Protein AF-A0A7K3WFA9-F1 (afdb_monomer)

pLDDT: mean 81.67, std 19.57, range [45.31, 98.56]

Sequence (76 aa):
MSQEQLADRAGIERKSVSRVETGAYSPSVDRLWRIGDALGLPLHVLLAPAGYTLHDAVRPQSVQPAASGDHARSPA

Organism: NCBI:txid2497753

Mean predicted aligned error: 11.78 Å

Foldseek 3Di:
DDLCQLCVQLVHDSVVSVCLVVVVDDDDLSSLCSSCVSVVHDSVVVVDPPPDDCVVVPPPPPPPPDPDDPPPDDDD

InterPro domains:
  IPR001387 Cro/C1-type, helix-turn-helix domain [PF01381] (1-44)
  IPR001387 Cro/C1-type, helix-turn-helix domain [PS50943] (1-46)
  IPR001387 Cro/C1-type, helix-turn-helix domain [SM00530] (1-46)
  IPR001387 Cro/C1-type, helix-turn-helix domain [cd00093] (1-46)
  IPR010982 Lambda repressor-like, DNA-binding domain superfamily [G3DSA:1.10.260.40] (1-56)
  IPR010982 Lambda repressor-like, DNA-binding domain superfamily [SSF47413] (1-50)

Radius of gyration: 21.25 Å; Cα contacts (8 Å, |Δi|>4): 43; chains: 1; bounding box: 47×23×65 Å

Nearest PDB structures (foldseek):
  3vk0-assembly1_A  TM=8.808E-01  e=1.885E-02  Neisseria meningitidis MC58
  3kxa-assembly2_D  TM=9.110E-01  e=6.418E-02  Neisseria gonorrhoeae FA 1090
  6f8s-assembly1_C  TM=7.982E-01  e=1.219E-01  Pseudomonas putida
  6jpi-assembly1_C  TM=7.808E-01  e=2.925E-01  Pseudomonas aeruginosa PAO1
  6cf1-assembly1_A  TM=7.878E-01  e=3.694E-01  Proteus vulgaris

Structure (mmCIF, N/CA/C/O backbone):
data_AF-A0A7K3WFA9-F1
#
_entry.id   AF-A0A7K3WFA9-F1
#
loop_
_atom_site.group_PDB
_atom_site.id
_atom_site.type_symbol
_atom_site.label_atom_id
_atom_site.label_alt_id
_atom_site.label_comp_id
_atom_site.label_asym_id
_atom_site.label_entity_id
_atom_site.label_seq_id
_atom_site.pdbx_PDB_ins_code
_atom_site.Cartn_x
_atom_site.Cartn_y
_atom_site.Cartn_z
_atom_site.occupancy
_atom_site.B_iso_or_equiv
_atom_site.auth_seq_id
_atom_site.auth_comp_id
_atom_site.auth_asym_id
_atom_site.auth_atom_id
_atom_site.pdbx_PDB_model_num
ATOM 1 N N . MET A 1 1 ? -12.242 3.237 -0.126 1.00 90.69 1 MET A N 1
ATOM 2 C CA . MET A 1 1 ? -11.608 2.095 0.565 1.00 90.69 1 MET A CA 1
ATOM 3 C C . MET A 1 1 ? -10.578 2.648 1.534 1.00 90.69 1 MET A C 1
ATOM 5 O O . MET A 1 1 ? -9.854 3.549 1.136 1.00 90.69 1 MET A O 1
ATOM 9 N N . SER A 1 2 ? -10.547 2.182 2.784 1.00 97.94 2 SER A N 1
ATOM 10 C CA . SER A 1 2 ? -9.495 2.534 3.751 1.00 97.94 2 SER A CA 1
ATOM 11 C C . SER A 1 2 ? -8.219 1.710 3.521 1.00 97.94 2 SER A C 1
ATOM 13 O O . SER A 1 2 ? -8.264 0.672 2.861 1.00 97.94 2 SER A O 1
A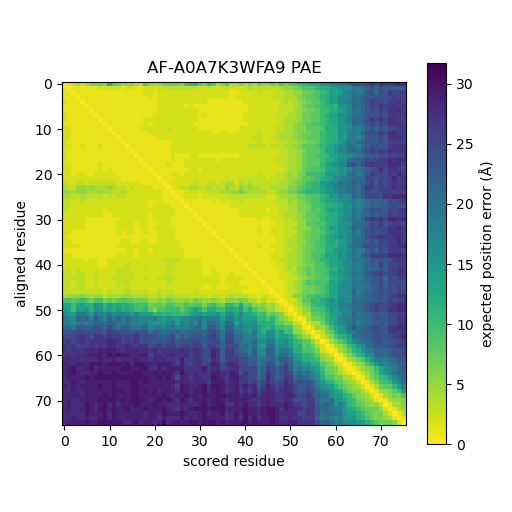TOM 15 N N . GLN A 1 3 ? -7.087 2.137 4.098 1.00 97.94 3 GLN A N 1
ATOM 16 C CA . GLN A 1 3 ? -5.839 1.357 4.063 1.00 97.94 3 GLN A CA 1
ATOM 17 C C . GLN A 1 3 ? -6.001 -0.030 4.695 1.00 97.94 3 GLN A C 1
ATOM 19 O O . GLN A 1 3 ? -5.421 -0.984 4.194 1.00 97.94 3 GLN A O 1
ATOM 24 N N . GLU A 1 4 ? -6.787 -0.141 5.772 1.00 98.50 4 GLU A N 1
ATOM 25 C CA . GLU A 1 4 ? -7.103 -1.420 6.430 1.00 98.50 4 GLU A CA 1
ATOM 26 C C . GLU A 1 4 ? -7.831 -2.351 5.451 1.00 98.50 4 GLU A C 1
ATOM 28 O O . GLU A 1 4 ? -7.374 -3.449 5.171 1.00 98.50 4 GLU A O 1
ATOM 33 N N . GLN A 1 5 ? -8.889 -1.850 4.807 1.00 98.56 5 GLN A N 1
ATOM 34 C CA . GLN A 1 5 ? -9.672 -2.616 3.835 1.00 98.56 5 GLN A CA 1
ATOM 35 C C . GLN A 1 5 ? -8.849 -3.043 2.610 1.00 98.56 5 GLN A C 1
ATOM 37 O O . GLN A 1 5 ? -9.061 -4.130 2.074 1.00 98.56 5 GLN A O 1
ATOM 42 N N . LEU A 1 6 ? -7.930 -2.191 2.144 1.00 98.56 6 LEU A N 1
ATOM 43 C CA . LEU A 1 6 ? -7.016 -2.538 1.055 1.00 98.56 6 LEU A CA 1
ATOM 44 C C . LEU A 1 6 ? -6.019 -3.609 1.497 1.00 98.56 6 LEU A C 1
ATOM 46 O O . LEU A 1 6 ? -5.788 -4.567 0.766 1.00 98.56 6 LEU A O 1
ATOM 50 N N . ALA A 1 7 ? -5.441 -3.451 2.685 1.00 98.31 7 ALA A N 1
ATOM 51 C CA . ALA A 1 7 ? -4.495 -4.394 3.260 1.00 98.31 7 ALA A CA 1
ATOM 52 C C . ALA A 1 7 ? -5.118 -5.788 3.407 1.00 98.31 7 ALA A C 1
ATOM 54 O O . A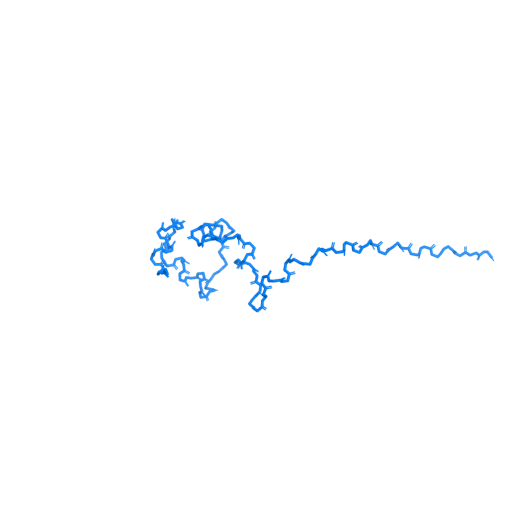LA A 1 7 ? -4.532 -6.763 2.935 1.00 98.31 7 ALA A O 1
ATOM 55 N N . ASP A 1 8 ? -6.341 -5.853 3.938 1.00 98.50 8 ASP A N 1
ATOM 56 C CA . ASP A 1 8 ? -7.114 -7.087 4.084 1.00 98.50 8 ASP A CA 1
ATOM 57 C C . ASP A 1 8 ? -7.361 -7.758 2.729 1.00 98.50 8 ASP A C 1
ATOM 59 O O . ASP A 1 8 ? -7.086 -8.946 2.562 1.00 98.50 8 ASP A O 1
ATOM 63 N N . ARG A 1 9 ? -7.815 -6.995 1.724 1.00 98.38 9 ARG A N 1
ATOM 64 C CA . ARG A 1 9 ? -8.058 -7.527 0.372 1.00 98.38 9 ARG A CA 1
ATOM 65 C C . ARG A 1 9 ? -6.784 -7.985 -0.330 1.00 98.38 9 ARG A C 1
ATOM 67 O O . ARG A 1 9 ? -6.800 -9.002 -1.010 1.00 98.38 9 ARG A O 1
ATOM 74 N N . ALA A 1 10 ? -5.686 -7.253 -0.171 1.00 97.94 10 ALA A N 1
ATOM 75 C CA . ALA A 1 10 ? -4.399 -7.603 -0.763 1.00 97.94 10 ALA A CA 1
ATOM 76 C C . ALA A 1 10 ? -3.662 -8.696 0.038 1.00 97.94 10 ALA A C 1
ATOM 78 O O . ALA A 1 10 ? -2.663 -9.244 -0.436 1.00 97.94 10 ALA A O 1
ATOM 79 N N . GLY A 1 11 ? -4.116 -9.027 1.252 1.00 98.12 11 GLY A N 1
ATOM 80 C CA . GLY A 1 11 ? -3.462 -9.953 2.178 1.00 98.12 11 GLY A CA 1
ATOM 81 C C . GLY A 1 11 ? -2.070 -9.488 2.626 1.00 98.12 11 GLY A C 1
ATOM 82 O O . GLY A 1 11 ? -1.143 -10.297 2.712 1.00 98.12 11 GLY A O 1
ATOM 83 N N . ILE A 1 12 ? -1.899 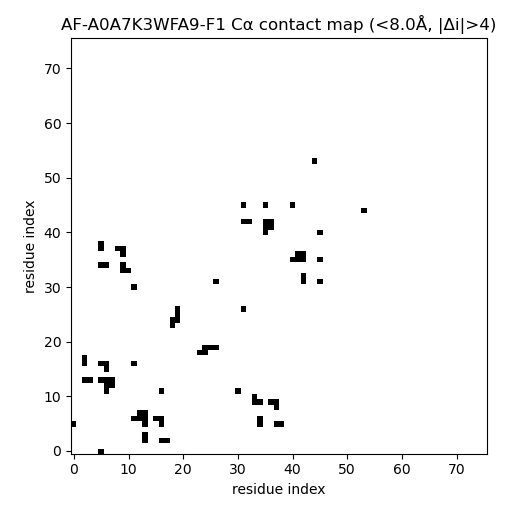-8.185 2.847 1.00 97.44 12 ILE A N 1
ATOM 84 C CA . ILE A 1 12 ? -0.656 -7.574 3.344 1.00 97.44 12 ILE A CA 1
ATOM 85 C C . ILE A 1 12 ? -0.940 -6.757 4.605 1.00 97.44 12 ILE A C 1
ATOM 87 O O . ILE A 1 12 ? -2.084 -6.469 4.918 1.00 97.44 12 ILE A O 1
ATOM 91 N N . GLU A 1 13 ? 0.093 -6.341 5.335 1.00 98.00 13 GLU A N 1
ATOM 92 C CA . GLU A 1 13 ? -0.108 -5.492 6.514 1.00 98.00 13 GLU A CA 1
ATOM 93 C C . GLU A 1 13 ? -0.516 -4.058 6.135 1.00 98.00 13 GLU A C 1
ATOM 95 O O . GLU A 1 13 ? 0.062 -3.461 5.221 1.00 98.00 13 GLU A O 1
ATOM 100 N N . ARG A 1 14 ? -1.393 -3.426 6.927 1.00 97.81 14 ARG A N 1
ATOM 101 C CA . ARG A 1 14 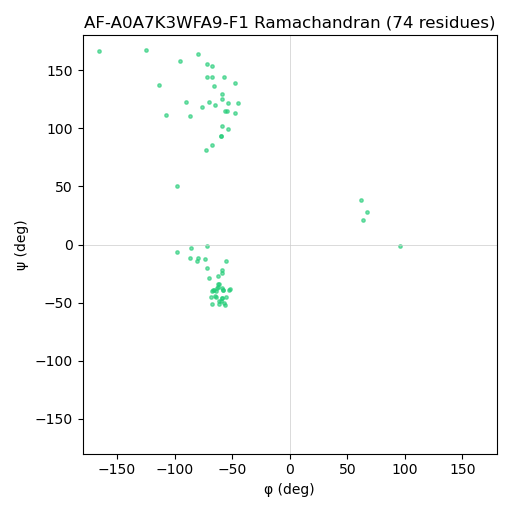? -1.752 -2.001 6.774 1.00 97.81 14 ARG A CA 1
ATOM 102 C C . ARG A 1 14 ? -0.534 -1.074 6.748 1.00 97.81 14 ARG A C 1
ATOM 104 O O . ARG A 1 14 ? -0.470 -0.128 5.964 1.00 97.81 14 ARG A O 1
ATOM 111 N N . LYS A 1 15 ? 0.477 -1.357 7.579 1.00 97.75 15 LYS A N 1
ATOM 112 C CA . LYS A 1 15 ? 1.743 -0.604 7.588 1.00 97.75 15 LYS A CA 1
ATOM 113 C C . LYS A 1 15 ? 2.478 -0.718 6.250 1.00 97.75 15 LYS A C 1
ATOM 115 O O . LYS A 1 15 ? 3.103 0.250 5.826 1.00 97.75 15 LYS A O 1
ATOM 120 N N . SER A 1 16 ? 2.384 -1.865 5.574 1.00 96.62 16 SER A N 1
ATOM 121 C CA . SER A 1 16 ? 2.946 -2.033 4.233 1.00 96.62 16 SE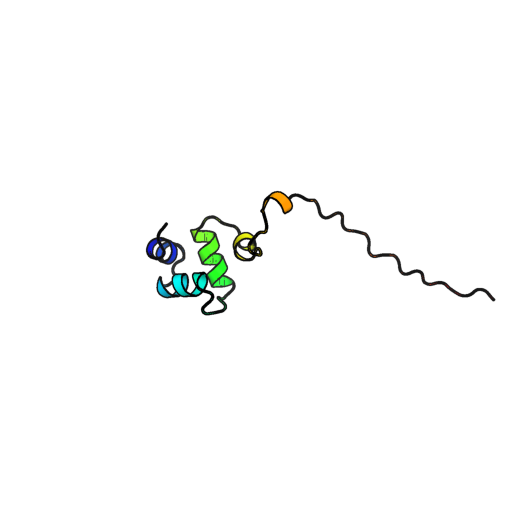R A CA 1
ATOM 122 C C . SER A 1 16 ? 2.246 -1.122 3.231 1.00 96.62 16 SER A C 1
ATOM 124 O O . SER A 1 16 ? 2.951 -0.431 2.505 1.00 96.62 16 SER A O 1
ATOM 126 N N . VAL A 1 17 ? 0.907 -1.046 3.245 1.00 97.31 17 VAL A N 1
ATOM 127 C CA . VAL A 1 17 ? 0.128 -0.117 2.398 1.00 97.31 17 VAL A CA 1
ATOM 128 C C . VAL A 1 17 ? 0.565 1.330 2.630 1.00 97.31 17 VAL A C 1
ATOM 130 O O . VAL A 1 17 ? 0.981 2.005 1.694 1.00 97.31 17 VAL A O 1
ATOM 133 N N . SER A 1 18 ? 0.599 1.777 3.888 1.00 97.75 18 SER A N 1
ATOM 134 C CA . SER A 1 18 ? 1.033 3.138 4.235 1.00 97.75 18 SER A CA 1
ATOM 135 C C . SER A 1 18 ? 2.456 3.454 3.752 1.00 97.75 18 SER A C 1
ATOM 137 O O . SER A 1 18 ? 2.721 4.554 3.265 1.00 97.75 18 SER A O 1
ATOM 139 N N . ARG A 1 19 ? 3.385 2.493 3.839 1.00 97.19 19 ARG A N 1
ATOM 140 C CA . ARG A 1 19 ? 4.751 2.674 3.328 1.00 97.19 19 ARG A CA 1
ATOM 141 C C . ARG A 1 19 ? 4.823 2.709 1.799 1.00 97.19 19 ARG A C 1
ATOM 143 O O . ARG A 1 19 ? 5.736 3.345 1.286 1.00 97.19 19 ARG A O 1
ATOM 150 N N . VAL A 1 20 ? 3.909 2.036 1.088 1.00 95.81 20 VAL A N 1
ATOM 151 C CA . VAL A 1 20 ? 3.808 2.137 -0.380 1.00 95.81 20 VAL A CA 1
ATOM 152 C C . VAL A 1 20 ? 3.349 3.542 -0.760 1.00 95.81 20 VAL A C 1
ATOM 154 O O . VAL A 1 20 ? 4.020 4.207 -1.538 1.00 95.81 20 VAL A O 1
ATOM 157 N N . GLU A 1 21 ? 2.257 4.020 -0.161 1.00 94.44 21 GLU A N 1
ATOM 158 C CA . GLU A 1 21 ? 1.661 5.329 -0.475 1.00 94.44 21 GLU A CA 1
ATOM 159 C C . GLU A 1 21 ? 2.603 6.505 -0.194 1.00 94.44 21 GLU A C 1
ATOM 161 O O . GLU A 1 21 ? 2.601 7.502 -0.908 1.00 94.44 21 GLU A O 1
ATOM 166 N N . THR A 1 22 ? 3.431 6.380 0.842 1.00 95.50 22 THR A N 1
ATOM 167 C CA . THR A 1 22 ? 4.419 7.403 1.215 1.00 95.50 22 THR A CA 1
ATOM 168 C C . THR A 1 22 ? 5.747 7.273 0.470 1.00 95.50 22 THR A C 1
ATOM 170 O O . THR A 1 22 ? 6.644 8.083 0.693 1.00 95.50 22 THR A O 1
ATOM 173 N N . GLY A 1 23 ? 5.922 6.250 -0.375 1.00 93.38 23 GLY A N 1
ATOM 174 C CA . GLY A 1 23 ? 7.195 5.983 -1.050 1.00 93.38 23 GLY A CA 1
ATOM 175 C C . GLY A 1 23 ? 8.339 5.634 -0.090 1.00 93.38 23 GLY A C 1
ATOM 176 O O . GLY A 1 23 ? 9.509 5.753 -0.441 1.00 93.38 23 GLY A O 1
ATOM 177 N N . ALA A 1 24 ? 8.029 5.187 1.131 1.00 95.31 24 ALA A N 1
ATOM 178 C CA . ALA A 1 24 ? 9.011 4.918 2.184 1.00 95.31 24 ALA A CA 1
ATOM 179 C C . ALA A 1 24 ? 9.872 3.661 1.933 1.00 95.31 24 ALA A C 1
ATOM 181 O O . ALA A 1 24 ? 10.682 3.280 2.787 1.00 95.31 24 ALA A O 1
ATOM 182 N N . TYR A 1 25 ? 9.630 2.948 0.831 1.00 94.06 25 TYR A N 1
ATOM 183 C CA . TYR A 1 25 ? 10.441 1.845 0.317 1.00 94.06 25 TYR A CA 1
ATOM 184 C C . TYR A 1 25 ? 10.047 1.514 -1.128 1.00 94.06 25 TYR A C 1
ATOM 186 O O . TYR A 1 25 ? 8.979 1.913 -1.586 1.00 94.06 25 TYR A O 1
ATOM 194 N N . SER A 1 26 ? 10.888 0.725 -1.802 1.00 94.06 26 SER A N 1
ATOM 195 C CA . SER A 1 26 ? 10.558 0.097 -3.083 1.00 94.06 26 SER A CA 1
ATOM 196 C C . SER A 1 26 ? 9.850 -1.247 -2.840 1.00 94.06 26 SER A C 1
ATOM 198 O O . SER A 1 26 ? 10.484 -2.173 -2.319 1.00 94.06 26 SER A O 1
ATOM 200 N N . PRO A 1 27 ? 8.543 -1.379 -3.132 1.00 95.50 27 PRO A N 1
ATOM 201 C CA . PRO A 1 27 ? 7.805 -2.621 -2.928 1.00 95.50 27 PRO A CA 1
ATOM 202 C C . PRO A 1 27 ? 8.209 -3.683 -3.949 1.00 95.50 27 PRO A C 1
ATOM 204 O O . PRO A 1 27 ? 8.638 -3.366 -5.056 1.00 95.50 27 PRO A O 1
ATOM 207 N N . SER A 1 28 ? 8.031 -4.961 -3.607 1.00 96.50 28 SER A N 1
ATOM 208 C CA . SER A 1 28 ? 8.189 -6.025 -4.600 1.00 96.50 28 SER A CA 1
ATOM 209 C C . SER A 1 28 ? 7.087 -5.945 -5.660 1.00 96.50 28 SER A C 1
ATOM 211 O O . SER A 1 28 ? 5.967 -5.508 -5.384 1.00 96.50 28 SER A O 1
ATOM 213 N N . VAL A 1 29 ? 7.384 -6.441 -6.862 1.00 96.19 29 VAL A N 1
ATOM 214 C CA . VAL A 1 29 ? 6.400 -6.552 -7.951 1.00 96.19 29 VAL A CA 1
ATOM 215 C C . VAL A 1 29 ? 5.199 -7.407 -7.532 1.00 96.19 29 VAL A C 1
ATOM 217 O O . VAL A 1 29 ? 4.069 -7.029 -7.817 1.00 96.19 29 VAL A O 1
ATOM 220 N N . ASP A 1 30 ? 5.422 -8.497 -6.790 1.00 96.75 30 ASP A N 1
ATOM 221 C CA . ASP A 1 30 ? 4.353 -9.317 -6.190 1.00 96.75 30 ASP A CA 1
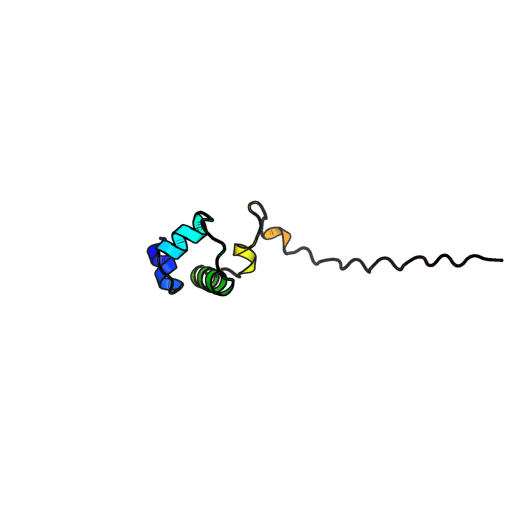ATOM 222 C C . ASP A 1 30 ? 3.414 -8.485 -5.302 1.00 96.75 30 ASP A C 1
ATOM 224 O O . ASP A 1 30 ? 2.191 -8.554 -5.415 1.00 96.75 30 ASP A O 1
ATOM 228 N N . ARG A 1 31 ? 3.979 -7.618 -4.456 1.00 97.12 31 ARG A N 1
ATOM 229 C CA . ARG A 1 31 ? 3.184 -6.774 -3.566 1.00 97.12 31 ARG A CA 1
ATOM 230 C C . ARG A 1 31 ? 2.370 -5.741 -4.342 1.00 97.12 31 ARG A C 1
ATOM 232 O O . ARG A 1 31 ? 1.216 -5.508 -3.995 1.00 97.12 31 ARG A O 1
ATOM 239 N N . LEU A 1 32 ? 2.943 -5.150 -5.391 1.00 97.19 32 LEU A N 1
ATOM 240 C CA . LEU A 1 32 ? 2.210 -4.247 -6.283 1.00 97.19 32 LEU A CA 1
ATOM 241 C C . LEU A 1 32 ? 1.090 -4.981 -7.032 1.00 97.19 32 LEU A C 1
ATOM 243 O O . LEU A 1 32 ? -0.008 -4.444 -7.134 1.00 97.19 32 LEU A O 1
ATOM 247 N N . TRP A 1 33 ? 1.329 -6.215 -7.485 1.00 97.44 33 TRP A N 1
ATOM 248 C CA . TRP A 1 33 ? 0.304 -7.065 -8.100 1.00 97.44 33 TRP A CA 1
ATOM 249 C C . TRP A 1 33 ? -0.893 -7.278 -7.178 1.00 97.44 33 TRP A C 1
ATOM 251 O O . TRP A 1 33 ? -2.024 -7.034 -7.582 1.00 97.44 33 TRP A O 1
ATOM 261 N N . ARG A 1 34 ? -0.647 -7.670 -5.925 1.00 98.06 34 ARG A N 1
ATOM 262 C CA . ARG A 1 34 ? -1.705 -7.913 -4.931 1.00 98.06 34 ARG A CA 1
ATOM 263 C C . ARG A 1 34 ? -2.498 -6.650 -4.597 1.00 98.06 34 ARG A C 1
ATOM 265 O O . ARG A 1 34 ? -3.709 -6.712 -4.421 1.00 98.06 34 ARG A O 1
ATOM 272 N N . ILE A 1 35 ? -1.824 -5.501 -4.532 1.00 98.00 35 ILE A N 1
ATOM 273 C CA . ILE A 1 35 ? -2.478 -4.198 -4.353 1.00 98.00 35 ILE A CA 1
ATOM 274 C C . ILE A 1 35 ? -3.352 -3.860 -5.570 1.00 98.00 35 ILE A C 1
ATOM 276 O O . ILE A 1 35 ? -4.487 -3.426 -5.395 1.00 98.00 35 ILE A O 1
ATOM 280 N N . GLY A 1 36 ? -2.847 -4.077 -6.788 1.00 97.19 36 GLY A N 1
ATOM 281 C CA . GLY A 1 36 ? -3.588 -3.845 -8.031 1.00 97.19 36 GLY A CA 1
ATOM 282 C C . GLY A 1 36 ? -4.835 -4.716 -8.132 1.00 97.19 36 GLY A C 1
ATOM 283 O O . GLY A 1 36 ? -5.925 -4.194 -8.347 1.00 97.19 36 GLY A O 1
ATOM 284 N N . ASP A 1 37 ? -4.695 -6.015 -7.872 1.00 97.88 37 ASP A N 1
ATOM 285 C CA . ASP A 1 37 ? -5.802 -6.975 -7.862 1.00 97.88 37 ASP A CA 1
ATOM 286 C C . ASP A 1 37 ? -6.887 -6.584 -6.842 1.00 97.88 37 ASP A C 1
ATOM 288 O O . ASP A 1 37 ? -8.064 -6.470 -7.184 1.00 97.88 37 ASP A O 1
ATOM 292 N N . ALA A 1 38 ? -6.488 -6.218 -5.618 1.00 98.06 38 ALA A N 1
ATOM 293 C CA . ALA A 1 38 ? -7.402 -5.737 -4.578 1.00 98.06 38 ALA A CA 1
ATOM 294 C C . ALA A 1 38 ? -8.137 -4.426 -4.938 1.00 98.06 38 ALA A C 1
ATOM 296 O O . ALA A 1 38 ? -9.234 -4.163 -4.428 1.00 98.06 38 ALA A O 1
ATOM 297 N N . LEU A 1 39 ? -7.533 -3.599 -5.797 1.00 96.75 39 LEU A N 1
ATOM 298 C CA . LEU A 1 39 ? -8.107 -2.368 -6.348 1.00 96.75 39 LEU A CA 1
ATOM 299 C C . LEU A 1 39 ? -8.942 -2.608 -7.617 1.00 96.75 39 LEU A C 1
ATOM 301 O O . LEU A 1 39 ? -9.639 -1.692 -8.050 1.00 96.75 39 LEU A O 1
ATOM 305 N N . GLY A 1 40 ? -8.875 -3.799 -8.219 1.00 96.31 40 GLY A N 1
ATOM 306 C CA . GLY A 1 40 ? -9.442 -4.069 -9.542 1.00 96.31 40 GLY A CA 1
ATOM 307 C C . GLY A 1 40 ? -8.718 -3.320 -10.667 1.00 96.31 40 GLY A C 1
ATOM 308 O O . GLY A 1 40 ? -9.334 -2.981 -11.677 1.00 96.31 40 GLY A O 1
ATOM 309 N N . LEU A 1 41 ? -7.429 -3.019 -10.486 1.00 95.44 41 LEU A N 1
ATOM 310 C CA . LEU A 1 41 ? -6.605 -2.278 -11.437 1.00 95.44 41 LEU A CA 1
ATOM 311 C C . LEU A 1 41 ? -5.503 -3.169 -12.019 1.00 95.44 41 LEU A C 1
ATOM 313 O O . LEU A 1 41 ? -4.825 -3.883 -11.276 1.00 95.44 41 LEU A O 1
ATOM 317 N N . PRO A 1 42 ? -5.245 -3.094 -13.335 1.00 93.44 42 PRO A N 1
ATOM 318 C CA . PRO A 1 42 ? -4.098 -3.773 -13.913 1.00 93.44 42 PRO A CA 1
ATOM 319 C C . PRO A 1 42 ? -2.793 -3.127 -13.426 1.00 93.44 42 PRO A C 1
ATOM 321 O O . PRO A 1 42 ? -2.704 -1.907 -13.289 1.00 93.44 42 PRO A O 1
ATOM 324 N N . LEU A 1 43 ? -1.751 -3.941 -13.213 1.00 93.31 43 LEU A N 1
ATOM 325 C CA . LEU A 1 43 ? -0.489 -3.498 -12.600 1.00 93.31 43 LEU A CA 1
ATOM 326 C C . LEU A 1 43 ? 0.129 -2.258 -13.269 1.00 93.31 43 LEU A C 1
ATOM 328 O O . LEU A 1 43 ? 0.665 -1.397 -12.577 1.00 93.31 43 LEU A O 1
ATOM 332 N N . HIS A 1 44 ? 0.051 -2.141 -14.598 1.00 91.06 44 HIS A N 1
ATOM 333 C CA . HIS A 1 44 ? 0.641 -1.009 -15.323 1.00 91.06 44 HIS A CA 1
ATOM 334 C C . HIS A 1 44 ? 0.077 0.352 -14.880 1.00 91.06 44 HIS A C 1
ATOM 336 O O . HIS A 1 44 ? 0.773 1.354 -14.993 1.00 91.06 44 HIS A O 1
ATOM 342 N N . VAL A 1 45 ? -1.145 0.391 -14.333 1.00 91.50 45 VAL A N 1
ATOM 343 C CA . VAL A 1 45 ? -1.752 1.612 -13.780 1.00 91.50 45 VAL A CA 1
ATOM 344 C C . VAL A 1 45 ? -1.003 2.081 -12.537 1.00 91.50 45 VAL A C 1
ATOM 346 O O . VAL A 1 45 ? -0.782 3.274 -12.377 1.00 91.50 45 VAL A O 1
ATOM 349 N N . LEU A 1 46 ? -0.558 1.155 -11.682 1.00 92.00 46 LEU A N 1
ATOM 350 C CA . LEU A 1 46 ? 0.202 1.482 -10.468 1.00 92.00 46 LEU A CA 1
ATOM 351 C C . LEU A 1 46 ? 1.631 1.953 -10.764 1.00 92.00 46 LEU A C 1
ATOM 353 O O . LEU A 1 46 ? 2.265 2.566 -9.912 1.00 92.00 46 LEU A O 1
ATOM 357 N N . LEU A 1 47 ? 2.143 1.634 -11.952 1.00 90.25 47 LEU A N 1
ATOM 358 C CA . LEU A 1 47 ? 3.486 1.999 -12.405 1.00 90.25 47 LEU A CA 1
ATOM 359 C C . LEU A 1 47 ? 3.491 3.242 -13.303 1.00 90.25 47 LEU A C 1
ATOM 361 O O . LEU A 1 47 ? 4.562 3.714 -13.686 1.00 90.25 47 LEU A O 1
ATOM 365 N N . ALA A 1 48 ? 2.316 3.759 -13.667 1.00 87.38 48 ALA A N 1
ATOM 366 C CA . ALA A 1 48 ? 2.207 4.929 -14.516 1.00 87.38 48 ALA A CA 1
ATOM 367 C C . ALA A 1 48 ? 2.777 6.168 -13.795 1.00 87.38 48 ALA A C 1
ATOM 369 O O . ALA A 1 48 ? 2.488 6.380 -12.613 1.00 87.38 48 ALA A O 1
ATOM 370 N N . PRO A 1 49 ? 3.565 7.016 -14.480 1.00 82.12 49 PRO A N 1
ATOM 371 C CA . PRO A 1 49 ? 4.004 8.287 -13.919 1.00 82.12 49 PRO A CA 1
ATOM 372 C C . PRO A 1 49 ? 2.811 9.155 -13.503 1.00 82.12 49 PRO A C 1
ATOM 374 O O . PRO A 1 49 ? 1.787 9.193 -14.191 1.00 82.12 49 PRO A O 1
ATOM 377 N N . ALA A 1 50 ? 2.955 9.900 -12.405 1.00 72.25 50 ALA A N 1
ATOM 378 C CA . ALA A 1 50 ? 1.939 10.859 -11.988 1.00 72.25 50 ALA A CA 1
ATOM 379 C C . ALA A 1 50 ? 1.702 11.894 -13.103 1.00 72.25 50 ALA A C 1
ATOM 381 O O . ALA A 1 50 ? 2.642 12.527 -13.581 1.00 72.25 50 ALA A O 1
ATOM 382 N N . GLY A 1 51 ? 0.444 12.044 -13.527 1.00 71.38 51 GLY A N 1
ATOM 383 C CA . GLY A 1 51 ? 0.058 12.905 -14.651 1.00 71.38 51 GLY A CA 1
ATOM 384 C C . GLY A 1 51 ? -0.088 12.188 -15.999 1.0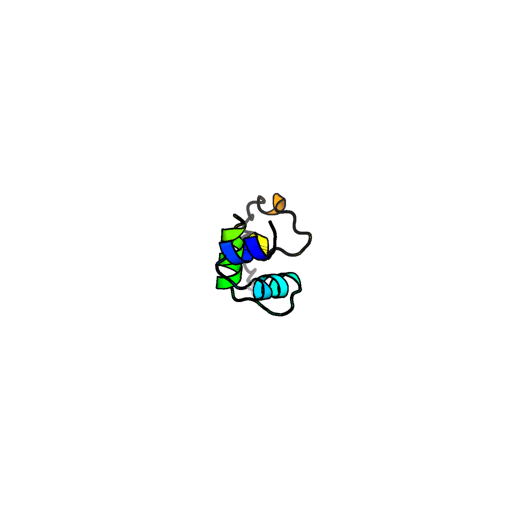0 71.38 51 GLY A C 1
ATOM 385 O O . GLY A 1 51 ? -0.478 12.829 -16.971 1.00 71.38 51 GLY A O 1
ATOM 386 N N . TYR A 1 52 ? 0.165 10.877 -16.076 1.00 69.12 52 TYR A N 1
ATOM 387 C CA . TYR A 1 52 ? -0.194 10.086 -17.254 1.00 69.12 52 TYR A CA 1
ATOM 388 C C . TYR A 1 52 ? -1.702 9.811 -17.259 1.00 69.12 52 TYR A C 1
ATOM 390 O O . TYR A 1 52 ? -2.230 9.173 -16.346 1.00 69.12 52 TYR A O 1
ATOM 398 N N . THR A 1 53 ? -2.413 10.288 -18.281 1.00 62.28 53 THR A N 1
ATOM 399 C CA . THR A 1 53 ? -3.844 10.000 -18.416 1.00 62.28 53 THR A CA 1
ATOM 400 C C . THR A 1 53 ? -4.001 8.721 -19.233 1.00 62.28 53 THR A C 1
ATOM 402 O O . THR A 1 53 ? -3.536 8.650 -20.365 1.00 62.28 53 THR A O 1
ATOM 405 N N . LEU A 1 54 ? -4.674 7.700 -18.686 1.00 61.72 54 LEU A N 1
ATOM 406 C CA . LEU A 1 54 ? -4.854 6.387 -19.338 1.00 61.72 54 LEU A CA 1
ATOM 407 C C . LEU A 1 54 ? -5.492 6.442 -20.740 1.00 61.72 54 LEU A C 1
ATOM 409 O O . LEU A 1 54 ? -5.414 5.462 -21.480 1.00 61.72 54 LEU A O 1
ATOM 413 N N . HIS A 1 55 ? -6.083 7.576 -21.127 1.00 56.91 55 HIS A N 1
ATOM 414 C CA . HIS A 1 55 ? -6.564 7.831 -22.486 1.00 56.91 55 HIS A CA 1
ATOM 415 C C . HIS A 1 55 ? -5.453 7.741 -23.555 1.00 56.91 55 HIS A C 1
ATOM 417 O O . HIS A 1 55 ? -5.760 7.452 -24.708 1.00 56.91 55 HIS A O 1
ATOM 423 N N . ASP A 1 56 ? -4.178 7.897 -23.182 1.00 54.41 56 ASP A N 1
ATOM 424 C CA . ASP A 1 56 ? -3.041 7.834 -24.113 1.00 54.41 56 ASP A CA 1
ATOM 425 C C . ASP A 1 56 ? -2.595 6.402 -24.463 1.00 54.41 56 ASP A C 1
ATOM 427 O O . ASP A 1 56 ? -1.874 6.193 -25.442 1.00 54.41 56 ASP A O 1
ATOM 431 N N . ALA A 1 57 ? -3.043 5.390 -23.710 1.00 53.34 57 ALA A N 1
ATOM 432 C CA . ALA A 1 57 ? -2.680 3.992 -23.960 1.00 53.34 57 ALA A CA 1
ATOM 433 C C . ALA A 1 57 ? -3.383 3.392 -25.198 1.00 53.34 57 ALA A C 1
ATOM 435 O O . ALA A 1 57 ? -2.967 2.347 -25.695 1.00 53.34 57 ALA A O 1
ATOM 436 N N . VAL A 1 58 ? -4.406 4.069 -25.741 1.00 51.62 58 VAL A N 1
ATOM 437 C CA . VAL A 1 58 ? -5.032 3.745 -27.037 1.00 51.62 58 VAL A CA 1
ATOM 438 C C . VAL A 1 58 ? -4.460 4.651 -28.132 1.00 51.62 58 VAL A C 1
ATOM 440 O O . VAL A 1 58 ? -5.179 5.269 -28.911 1.00 51.62 58 VAL A O 1
ATOM 443 N N . ARG A 1 59 ? -3.134 4.738 -28.231 1.00 47.72 59 ARG A N 1
ATOM 444 C CA . ARG A 1 59 ? -2.497 5.028 -29.517 1.00 47.72 59 ARG A CA 1
ATOM 445 C C . ARG A 1 59 ? -1.846 3.726 -29.962 1.00 47.72 59 ARG A C 1
ATOM 447 O O . ARG A 1 59 ? -0.906 3.295 -29.292 1.00 47.72 59 ARG A O 1
ATOM 454 N N . PRO A 1 60 ? -2.328 3.053 -31.029 1.00 45.53 60 PRO A N 1
ATOM 455 C CA . PRO A 1 60 ? -1.594 1.921 -31.569 1.00 45.53 60 PRO A CA 1
ATOM 456 C C . PRO A 1 60 ? -0.182 2.423 -31.841 1.00 45.53 60 PRO A C 1
ATOM 458 O O . PRO A 1 60 ? -0.003 3.431 -32.531 1.00 45.53 60 PRO A O 1
ATOM 461 N N . GLN A 1 61 ? 0.804 1.782 -31.215 1.00 52.31 61 GLN A N 1
ATOM 462 C CA . GLN A 1 61 ? 2.196 2.058 -31.508 1.00 52.31 61 GLN A CA 1
ATOM 463 C C . GLN A 1 61 ? 2.356 1.773 -32.996 1.00 52.31 61 GLN A C 1
ATOM 465 O O . GLN A 1 61 ? 2.386 0.620 -33.422 1.00 52.31 61 GLN A O 1
ATOM 470 N N . SER A 1 62 ? 2.393 2.830 -33.804 1.00 48.06 62 SER A N 1
ATOM 471 C CA . SER A 1 62 ? 3.004 2.770 -35.116 1.00 48.06 62 SER A CA 1
ATOM 472 C C . SER A 1 62 ? 4.445 2.381 -34.834 1.00 48.06 62 SER A C 1
ATOM 474 O O . SER A 1 62 ? 5.256 3.235 -34.472 1.00 48.06 62 SER A O 1
ATOM 476 N N . VAL A 1 63 ? 4.713 1.077 -34.879 1.00 57.47 63 VAL A N 1
ATOM 477 C CA . VAL A 1 63 ? 6.053 0.514 -34.889 1.00 57.47 63 VAL A CA 1
ATOM 478 C C . VAL A 1 63 ? 6.749 1.216 -36.046 1.00 57.47 63 VAL A C 1
ATOM 480 O O . VAL A 1 63 ? 6.474 0.924 -37.208 1.00 57.47 63 VAL A O 1
ATOM 483 N N . GLN A 1 64 ? 7.551 2.236 -35.743 1.00 49.97 64 GLN A N 1
ATOM 484 C CA . GLN A 1 64 ? 8.404 2.847 -36.749 1.00 49.97 64 GLN A CA 1
ATOM 485 C C . GLN A 1 64 ? 9.390 1.750 -37.142 1.00 49.97 64 GLN A C 1
ATOM 487 O O . GLN A 1 64 ? 10.067 1.220 -36.253 1.00 49.97 64 GLN A O 1
ATOM 492 N N . PRO A 1 65 ? 9.439 1.333 -38.419 1.00 45.31 65 PRO A N 1
ATOM 493 C CA . PRO A 1 65 ? 10.441 0.374 -38.828 1.00 45.31 65 PRO A CA 1
ATOM 494 C C . PRO A 1 65 ? 11.794 1.008 -38.525 1.00 45.31 65 PRO A C 1
ATOM 496 O O . PRO A 1 65 ? 12.019 2.178 -38.849 1.00 45.31 65 PRO A O 1
ATOM 499 N N . ALA A 1 66 ? 12.647 0.251 -37.831 1.00 56.47 66 ALA A N 1
ATOM 500 C CA . ALA A 1 66 ? 14.015 0.641 -37.541 1.00 56.47 66 ALA A CA 1
ATOM 501 C C . ALA A 1 66 ? 14.621 1.214 -38.823 1.00 56.47 66 ALA A C 1
ATOM 503 O O . ALA A 1 66 ? 14.588 0.550 -39.861 1.00 56.47 66 ALA A O 1
ATOM 504 N N . ALA A 1 67 ? 15.080 2.465 -38.756 1.00 54.41 67 ALA A N 1
ATOM 505 C CA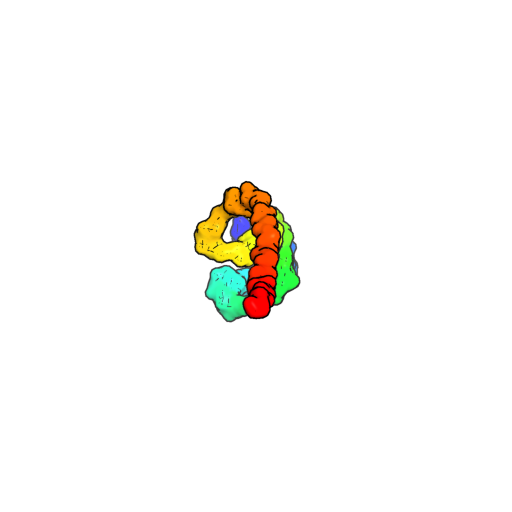 . ALA A 1 67 ? 15.705 3.140 -39.876 1.00 54.41 67 ALA A CA 1
ATOM 506 C C . ALA A 1 67 ? 16.749 2.196 -40.481 1.00 54.41 67 ALA A C 1
ATOM 508 O O . ALA A 1 67 ? 17.723 1.828 -39.821 1.00 54.41 67 ALA A O 1
ATOM 509 N N . SER A 1 68 ? 16.481 1.749 -41.710 1.00 55.34 68 SER A N 1
ATOM 510 C CA . SER A 1 68 ? 17.410 0.954 -42.499 1.00 55.34 68 SER A CA 1
ATOM 511 C C . SER A 1 68 ? 18.715 1.734 -42.560 1.00 55.34 68 SER A C 1
ATOM 513 O O . SER A 1 68 ? 18.744 2.843 -43.089 1.00 55.34 68 SER A O 1
ATOM 515 N N . GLY A 1 69 ? 19.764 1.175 -41.956 1.00 53.97 69 GLY A N 1
ATOM 516 C CA . GLY A 1 69 ? 21.091 1.766 -41.951 1.00 53.97 69 GLY A CA 1
ATOM 517 C C . GLY A 1 69 ? 21.554 2.000 -43.381 1.00 53.97 69 GLY A C 1
ATOM 518 O O . GLY A 1 69 ? 21.758 1.043 -44.131 1.00 53.97 69 GLY A O 1
ATOM 519 N N . ASP A 1 70 ? 21.713 3.271 -43.732 1.00 58.47 70 ASP A N 1
ATOM 520 C CA . ASP A 1 70 ? 22.314 3.716 -44.978 1.00 58.47 70 ASP A CA 1
ATOM 521 C C . ASP A 1 70 ? 23.804 3.341 -44.953 1.00 58.47 70 ASP A C 1
ATOM 523 O O . ASP A 1 70 ? 24.669 4.088 -44.498 1.00 58.47 70 ASP A O 1
ATOM 527 N N . HIS A 1 71 ? 24.103 2.108 -45.367 1.00 54.66 71 HIS A N 1
ATOM 528 C CA . HIS A 1 71 ? 25.447 1.718 -45.764 1.00 54.66 71 HIS A CA 1
ATOM 529 C C . HIS A 1 71 ? 25.719 2.370 -47.117 1.00 54.66 71 HIS A C 1
ATOM 531 O O . HIS A 1 71 ? 25.612 1.725 -48.163 1.00 54.66 71 HIS A O 1
ATOM 537 N N . ALA A 1 72 ? 26.092 3.648 -47.084 1.00 56.25 72 ALA A N 1
ATOM 538 C CA . ALA A 1 72 ? 26.733 4.312 -48.202 1.00 56.25 72 ALA A CA 1
ATOM 539 C C . ALA A 1 72 ? 28.037 3.561 -48.521 1.00 56.25 72 ALA A C 1
ATOM 541 O O . ALA A 1 72 ? 29.086 3.781 -47.916 1.00 56.25 72 ALA A O 1
ATOM 542 N N . ARG A 1 73 ? 27.960 2.610 -49.456 1.00 54.44 73 ARG A N 1
ATOM 543 C CA . ARG A 1 73 ? 29.134 2.079 -50.143 1.00 54.44 73 ARG A CA 1
ATOM 544 C C . ARG A 1 73 ? 29.669 3.179 -51.058 1.00 54.44 73 ARG A C 1
ATOM 546 O O . ARG A 1 73 ? 28.944 3.653 -51.929 1.00 54.44 73 ARG A O 1
ATOM 553 N N . SER A 1 74 ? 30.937 3.538 -50.866 1.00 52.31 74 SER A N 1
ATOM 554 C CA . SER A 1 74 ? 31.739 4.299 -51.828 1.00 52.31 74 SER A CA 1
ATOM 555 C C . SER A 1 74 ? 31.615 3.723 -53.237 1.00 52.31 74 SER A C 1
ATOM 557 O O . SER A 1 74 ? 31.722 2.502 -53.395 1.00 52.31 74 SER A O 1
ATOM 559 N N . PRO A 1 75 ? 31.507 4.566 -54.270 1.00 63.91 75 PRO A N 1
ATOM 560 C CA . PRO A 1 75 ? 31.969 4.204 -55.592 1.00 63.91 75 PRO A CA 1
ATOM 561 C C . PRO A 1 75 ? 33.395 4.711 -55.853 1.00 63.91 75 PRO A C 1
ATOM 563 O O . PRO A 1 75 ? 33.906 5.593 -55.161 1.00 63.91 75 PRO A O 1
ATOM 566 N N . ALA A 1 76 ? 33.994 4.022 -56.821 1.00 56.00 76 ALA A N 1
ATOM 567 C CA . ALA A 1 76 ? 35.392 3.979 -57.233 1.00 56.00 76 ALA A CA 1
ATOM 568 C C . ALA A 1 76 ? 35.950 5.274 -57.836 1.00 56.00 76 ALA A C 1
ATOM 570 O O . ALA A 1 76 ? 35.152 6.079 -58.367 1.00 56.00 76 ALA A O 1
#

Secondary structure (DSSP, 8-state):
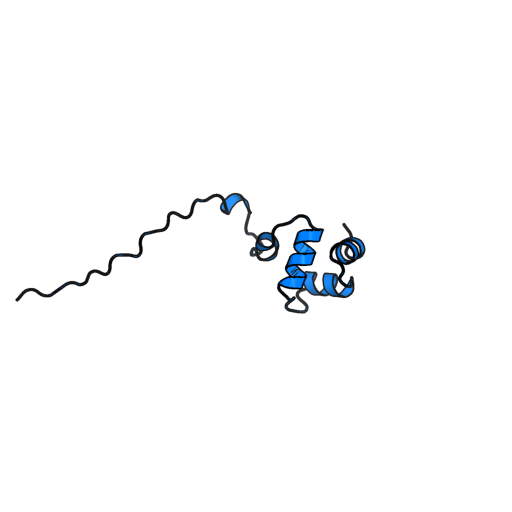--HHHHHHHHTS-HHHHHHHHTT-S---HHHHHHHHHHHT--HHHHTSPTT--GGGG-S-------------PPP-

Solvent-accessible surface area (backbone atoms only — not comparable to full-atom values): 4968 Å² total; per-residue (Å²): 134,52,60,58,59,46,13,62,62,34,74,50,55,44,70,55,48,55,33,52,77,68,60,74,55,87,76,54,70,68,57,49,42,32,48,19,58,56,68,76,40,64,54,69,67,79,70,52,60,91,88,68,61,77,78,64,74,78,53,81,77,76,76,72,74,74,79,78,78,82,76,80,73,83,82,133